Protein AF-A0A3D1H587-F1 (afdb_monomer_lite)

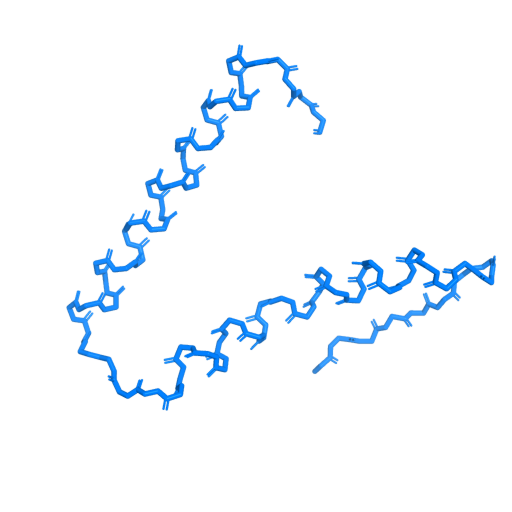Sequence (66 aa):
MPGVKVRNNNVNSALRVLKRKCIDHLWEVKERRFYTKPSAAKRKAKKAGIARSKKRGRDESTGNKF

Structure (mmCIF, N/CA/C/O backbone):
data_AF-A0A3D1H587-F1
#
_entry.id   AF-A0A3D1H587-F1
#
loop_
_atom_site.group_PDB
_atom_site.id
_atom_site.type_symbol
_atom_site.label_atom_id
_atom_site.label_alt_id
_atom_site.label_comp_id
_atom_site.label_asym_id
_atom_site.label_entity_id
_atom_site.label_seq_id
_atom_site.pdbx_PDB_ins_code
_atom_site.Cartn_x
_atom_site.Cartn_y
_atom_site.Cartn_z
_atom_site.occupancy
_atom_site.B_iso_or_equiv
_atom_site.auth_seq_id
_atom_site.auth_comp_id
_atom_site.auth_asym_id
_atom_site.auth_atom_id
_atom_site.pdbx_PDB_model_num
ATOM 1 N N . MET A 1 1 ? 1.634 -12.312 -10.990 1.00 73.44 1 MET A N 1
ATOM 2 C CA . MET A 1 1 ? 0.400 -11.575 -11.347 1.00 73.44 1 MET A CA 1
ATOM 3 C C . MET A 1 1 ? -0.805 -12.378 -10.877 1.00 73.44 1 MET A C 1
ATOM 5 O O . MET A 1 1 ? -0.857 -13.564 -11.183 1.00 73.44 1 MET A O 1
ATOM 9 N N . PRO A 1 2 ? -1.731 -11.794 -10.100 1.00 83.75 2 PRO A N 1
ATOM 10 C CA . PRO A 1 2 ? -2.875 -12.524 -9.562 1.00 83.75 2 PRO A CA 1
ATOM 11 C C . PRO A 1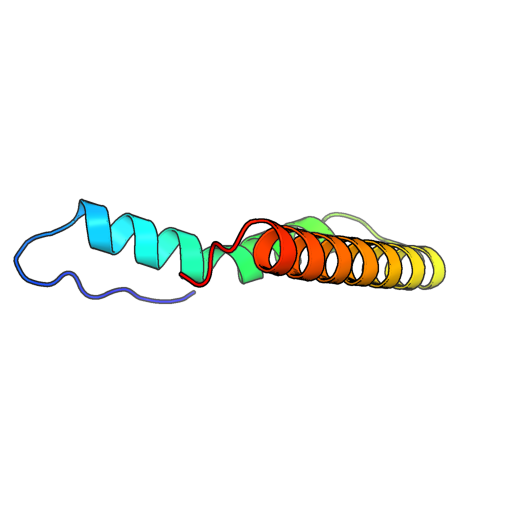 2 ? -3.945 -12.781 -10.635 1.00 83.75 2 PRO A C 1
ATOM 13 O O . PRO A 1 2 ? -4.432 -11.848 -11.267 1.00 83.75 2 PRO A O 1
ATOM 16 N N . GLY A 1 3 ? -4.352 -14.042 -10.798 1.00 87.56 3 GLY A N 1
ATOM 17 C CA . GLY A 1 3 ? -5.492 -14.420 -11.640 1.00 87.56 3 GLY A CA 1
ATOM 18 C C . GLY A 1 3 ? -6.841 -14.221 -10.935 1.00 87.56 3 GLY A C 1
ATOM 19 O O . GLY A 1 3 ? -6.953 -14.3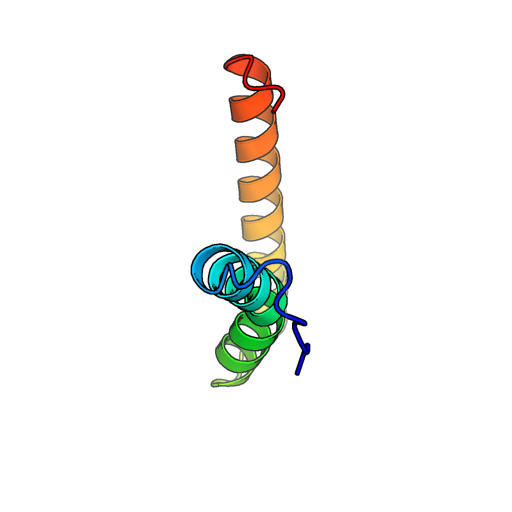63 -9.709 1.00 87.56 3 GLY A O 1
ATOM 20 N N . VAL A 1 4 ? -7.890 -13.908 -11.702 1.00 91.81 4 VAL A N 1
ATOM 21 C CA . VAL A 1 4 ? -9.274 -13.798 -11.210 1.00 91.81 4 VAL A CA 1
ATOM 22 C C . VAL A 1 4 ? -10.196 -14.626 -12.098 1.00 91.81 4 VAL A C 1
ATOM 24 O O . VAL A 1 4 ? -10.248 -14.418 -13.304 1.00 91.81 4 VAL A O 1
ATOM 27 N N . LYS A 1 5 ? -10.933 -15.562 -11.490 1.00 92.12 5 LYS A N 1
ATOM 28 C CA . LYS A 1 5 ? -11.994 -16.316 -12.167 1.00 92.12 5 LYS A CA 1
ATOM 29 C C . LYS A 1 5 ? -13.280 -15.492 -12.143 1.00 92.12 5 LYS A C 1
ATOM 31 O O . LYS A 1 5 ? -13.685 -15.031 -11.074 1.00 92.12 5 LYS A O 1
ATOM 36 N N . VAL A 1 6 ? -13.915 -15.324 -13.299 1.00 93.94 6 VAL A N 1
ATOM 37 C CA . VAL A 1 6 ? -15.235 -14.691 -13.404 1.00 93.94 6 VAL A CA 1
ATOM 38 C C . VAL A 1 6 ? -16.293 -15.712 -12.992 1.00 93.94 6 VAL A C 1
ATOM 40 O O . VAL A 1 6 ? -16.232 -16.870 -13.398 1.00 93.94 6 VAL A O 1
ATOM 43 N N . ARG A 1 7 ? -17.249 -15.297 -12.160 1.00 91.44 7 ARG A N 1
ATOM 44 C CA . ARG A 1 7 ? -18.396 -16.117 -11.748 1.00 91.44 7 ARG A CA 1
ATOM 45 C C . ARG A 1 7 ? -19.679 -15.426 -12.197 1.00 91.44 7 ARG A C 1
ATOM 47 O O . ARG A 1 7 ? -19.736 -14.198 -12.189 1.00 91.44 7 ARG A O 1
ATOM 54 N N . ASN A 1 8 ? -20.684 -16.209 -12.583 1.00 91.06 8 ASN A N 1
ATOM 55 C CA . ASN A 1 8 ? -22.025 -15.730 -12.949 1.00 91.06 8 ASN A CA 1
ATOM 56 C C . ASN A 1 8 ? -22.012 -14.644 -14.042 1.00 91.06 8 ASN A C 1
ATOM 58 O O . ASN A 1 8 ? -22.774 -13.686 -13.975 1.00 91.06 8 ASN A O 1
ATOM 62 N N . ASN A 1 9 ? -21.072 -14.745 -14.990 1.00 90.50 9 ASN A N 1
ATOM 63 C CA . ASN A 1 9 ? -20.814 -13.755 -16.043 1.00 90.50 9 ASN A CA 1
ATOM 64 C C . ASN A 1 9 ? -20.621 -12.299 -15.548 1.00 90.50 9 ASN A C 1
ATOM 66 O O . ASN A 1 9 ? -20.726 -11.343 -16.314 1.00 90.50 9 ASN A O 1
ATOM 70 N N . ASN A 1 10 ? -20.318 -12.095 -14.260 1.00 93.62 10 ASN A N 1
ATOM 71 C CA . ASN A 1 10 ? -20.178 -10.762 -13.684 1.00 93.62 10 ASN A CA 1
ATOM 72 C C . ASN A 1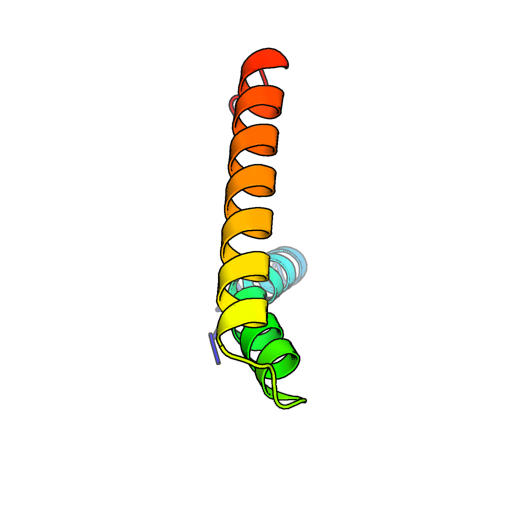 10 ? -18.747 -10.235 -13.866 1.00 93.62 10 ASN A C 1
ATOM 74 O O . ASN A 1 10 ? -17.915 -10.267 -12.952 1.00 93.62 10 ASN A O 1
ATOM 78 N N . VAL A 1 11 ? -18.467 -9.727 -15.064 1.00 93.25 11 VAL A N 1
ATOM 79 C CA . VAL A 1 11 ? -17.150 -9.195 -15.446 1.00 93.25 11 VAL A CA 1
ATOM 80 C C . VAL A 1 11 ? -16.771 -7.958 -14.624 1.00 93.25 11 VAL A C 1
ATOM 82 O O . VAL A 1 11 ? -15.635 -7.841 -14.169 1.00 93.25 11 VAL A O 1
ATOM 85 N N . ASN A 1 12 ? -17.723 -7.064 -14.349 1.00 94.19 12 ASN A N 1
ATOM 86 C CA . ASN A 1 12 ? -17.464 -5.816 -13.621 1.00 94.19 12 ASN A CA 1
ATOM 87 C C . ASN A 1 12 ? -16.935 -6.065 -12.201 1.00 94.19 12 ASN A C 1
ATOM 89 O O . ASN A 1 12 ? -15.953 -5.453 -11.765 1.00 94.19 12 ASN A O 1
ATOM 93 N N . SER A 1 13 ? -17.549 -7.006 -11.480 1.00 92.62 13 SER A N 1
ATOM 94 C CA . SER A 1 13 ? -17.073 -7.402 -10.153 1.00 92.62 13 SER A CA 1
ATOM 95 C C . SER A 1 13 ? -15.681 -8.042 -10.215 1.00 92.62 13 SER A C 1
ATOM 97 O O . SER A 1 13 ? -14.815 -7.707 -9.400 1.00 92.62 13 SER A O 1
ATOM 99 N N . ALA A 1 14 ? -15.427 -8.887 -11.219 1.00 94.31 14 ALA A N 1
ATOM 100 C CA . ALA A 1 14 ? -14.132 -9.521 -11.428 1.00 94.31 14 ALA A CA 1
ATOM 101 C C . ALA A 1 14 ? -13.030 -8.485 -11.701 1.00 94.31 14 ALA A C 1
ATOM 103 O O . ALA A 1 14 ? -11.958 -8.570 -11.099 1.00 94.31 14 ALA A O 1
ATOM 104 N N . LEU A 1 15 ? -13.309 -7.452 -12.505 1.00 94.00 15 LEU A N 1
ATOM 105 C CA . LEU A 1 15 ? -12.383 -6.341 -12.752 1.00 94.00 15 LEU A CA 1
ATOM 106 C C . LEU A 1 15 ? -12.066 -5.556 -11.473 1.00 94.00 15 LEU A C 1
ATOM 108 O O . LEU A 1 15 ? -10.905 -5.224 -11.222 1.00 94.00 15 LEU A O 1
ATOM 112 N N . ARG A 1 16 ? -13.060 -5.301 -10.610 1.00 93.19 16 ARG A N 1
ATOM 113 C CA . ARG A 1 16 ? -12.832 -4.629 -9.317 1.00 93.19 16 ARG A CA 1
ATOM 114 C C . ARG A 1 16 ? -11.943 -5.461 -8.392 1.00 93.19 16 ARG A C 1
ATOM 116 O O . ARG A 1 16 ? -11.065 -4.911 -7.722 1.00 93.19 16 ARG A O 1
ATOM 123 N N . VAL A 1 17 ? -12.152 -6.777 -8.359 1.00 93.19 17 VAL A N 1
ATOM 124 C CA . VAL A 1 17 ? -11.322 -7.709 -7.582 1.00 93.19 17 VAL A CA 1
ATOM 125 C C . VAL A 1 17 ? -9.905 -7.772 -8.145 1.00 93.19 17 VAL A C 1
ATOM 127 O O . VAL A 1 17 ? -8.952 -7.677 -7.371 1.00 93.19 17 VAL A O 1
ATOM 130 N N . LEU A 1 18 ? -9.756 -7.876 -9.467 1.00 93.88 18 LEU A N 1
ATOM 131 C CA . LEU A 1 18 ? -8.459 -7.876 -10.142 1.00 93.88 18 LEU A CA 1
ATOM 132 C C . LEU A 1 18 ? -7.690 -6.593 -9.832 1.00 93.88 18 LEU A C 1
ATOM 134 O O . LEU A 1 18 ? -6.559 -6.663 -9.358 1.00 93.88 18 LEU A O 1
ATOM 138 N N . LYS A 1 19 ? -8.335 -5.430 -9.990 1.00 92.88 19 LYS A N 1
ATOM 139 C CA . LYS A 1 19 ? -7.758 -4.131 -9.629 1.00 92.88 19 LYS A CA 1
ATOM 140 C C . LYS A 1 19 ? -7.262 -4.140 -8.186 1.00 92.88 19 LYS A C 1
ATOM 142 O O . LYS A 1 19 ? -6.113 -3.792 -7.948 1.00 92.88 19 LYS A O 1
ATOM 147 N N . ARG A 1 20 ? -8.091 -4.578 -7.229 1.00 92.88 20 ARG A N 1
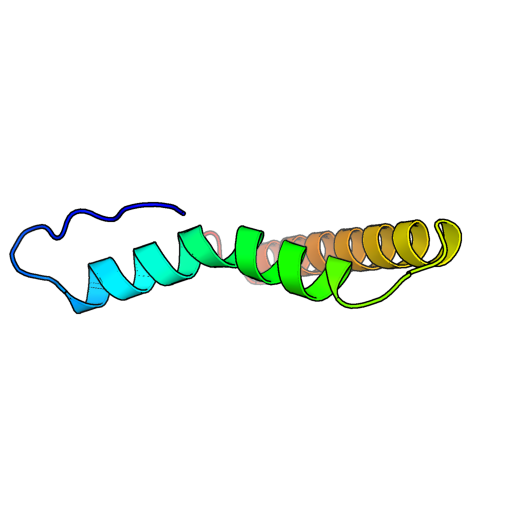ATOM 148 C CA . ARG A 1 20 ? -7.708 -4.624 -5.809 1.00 92.88 20 ARG A CA 1
ATOM 149 C C . ARG A 1 20 ? -6.502 -5.532 -5.555 1.00 92.88 20 ARG A C 1
ATOM 151 O O . ARG A 1 20 ? -5.627 -5.136 -4.798 1.00 92.88 20 ARG A O 1
ATOM 158 N N . LYS A 1 21 ? -6.437 -6.703 -6.194 1.00 92.81 21 LYS A N 1
ATOM 159 C CA . LYS A 1 21 ? -5.307 -7.637 -6.055 1.00 92.81 21 LYS A CA 1
ATOM 160 C C . LYS A 1 21 ? -4.026 -7.137 -6.734 1.00 92.81 21 LYS A C 1
ATOM 162 O O . LYS A 1 21 ? -2.939 -7.424 -6.253 1.00 92.81 21 LYS A O 1
ATOM 167 N N . CYS A 1 22 ? -4.135 -6.405 -7.842 1.00 94.50 22 CYS A N 1
ATOM 168 C CA . CYS A 1 22 ? -2.976 -5.895 -8.581 1.00 94.50 22 CYS A CA 1
ATOM 169 C C . CYS A 1 22 ? -2.331 -4.654 -7.947 1.00 94.50 22 CYS A C 1
ATOM 171 O O . CYS A 1 22 ? -1.184 -4.349 -8.269 1.00 94.50 22 CYS A O 1
ATOM 173 N N . ILE A 1 23 ? -3.040 -3.933 -7.071 1.00 92.94 23 ILE A N 1
ATOM 174 C CA . ILE A 1 23 ? -2.562 -2.670 -6.487 1.00 92.94 23 ILE A CA 1
ATOM 175 C C . ILE A 1 23 ? -1.191 -2.821 -5.814 1.00 92.94 23 ILE A C 1
ATOM 177 O O . ILE A 1 23 ? -0.337 -1.964 -6.028 1.00 92.94 23 ILE A O 1
ATOM 181 N N . ASP A 1 24 ? -0.948 -3.899 -5.068 1.00 88.88 24 ASP A N 1
ATOM 182 C CA . ASP A 1 24 ? 0.314 -4.075 -4.334 1.00 88.88 24 ASP A CA 1
ATOM 183 C C . ASP A 1 24 ? 1.522 -4.193 -5.278 1.00 88.88 24 ASP A C 1
ATOM 185 O O . ASP A 1 24 ? 2.526 -3.504 -5.097 1.00 88.88 24 ASP A O 1
ATOM 189 N N . HIS A 1 25 ? 1.392 -4.966 -6.360 1.00 92.25 25 HIS A N 1
ATOM 190 C CA . HIS A 1 25 ? 2.434 -5.080 -7.386 1.00 92.25 25 HIS A CA 1
ATOM 191 C C . HIS A 1 25 ? 2.670 -3.760 -8.134 1.00 92.25 25 HIS A C 1
ATOM 193 O O . HIS A 1 25 ? 3.806 -3.413 -8.452 1.00 92.25 25 HIS A O 1
ATOM 199 N N . LEU A 1 26 ? 1.608 -2.993 -8.402 1.00 91.56 26 LEU A N 1
ATOM 200 C CA . LEU A 1 26 ? 1.733 -1.684 -9.052 1.00 91.56 26 LEU A CA 1
ATOM 201 C C . LEU A 1 26 ? 2.490 -0.679 -8.170 1.00 91.56 26 LEU A C 1
ATOM 203 O O . LEU A 1 26 ? 3.264 0.132 -8.686 1.00 91.56 26 LEU A O 1
ATOM 207 N N . TRP A 1 27 ? 2.298 -0.734 -6.849 1.00 91.12 27 TRP A N 1
ATOM 208 C CA . TRP A 1 27 ? 3.061 0.089 -5.908 1.00 91.12 27 TRP A CA 1
ATOM 209 C C . TRP A 1 27 ? 4.538 -0.290 -5.875 1.00 91.12 27 TRP A C 1
ATOM 211 O O . TRP A 1 27 ? 5.381 0.603 -5.934 1.00 91.12 27 TRP A O 1
ATOM 221 N N . GLU A 1 28 ? 4.851 -1.583 -5.846 1.00 90.88 28 GLU A N 1
ATOM 222 C CA . GLU A 1 28 ? 6.228 -2.084 -5.856 1.00 90.88 28 GLU A CA 1
ATOM 223 C C . GLU A 1 28 ? 6.999 -1.604 -7.095 1.00 90.88 28 GLU A C 1
ATOM 225 O O . GLU A 1 28 ? 8.086 -1.035 -6.974 1.00 90.88 28 GLU A O 1
ATOM 230 N N . VAL A 1 29 ? 6.409 -1.750 -8.286 1.00 93.94 29 VAL A N 1
ATOM 231 C CA . VAL A 1 29 ? 7.016 -1.281 -9.544 1.00 93.94 29 VAL A CA 1
ATOM 232 C C . VAL A 1 29 ? 7.231 0.234 -9.520 1.00 93.94 29 VAL A C 1
ATOM 234 O O . VAL A 1 29 ? 8.288 0.723 -9.921 1.00 93.94 29 VAL A O 1
ATOM 237 N N . LYS A 1 30 ? 6.259 0.995 -9.002 1.00 91.31 30 LYS A N 1
ATOM 238 C CA . LYS A 1 30 ? 6.374 2.453 -8.875 1.00 91.31 30 LYS A CA 1
ATOM 239 C C . LYS A 1 30 ? 7.504 2.867 -7.931 1.00 91.31 30 LYS A C 1
ATOM 241 O O . LYS A 1 30 ? 8.180 3.855 -8.206 1.00 91.31 30 LYS A O 1
ATOM 246 N N . GLU A 1 31 ? 7.699 2.151 -6.827 1.00 91.31 31 GLU A N 1
ATOM 247 C CA . GLU A 1 31 ? 8.767 2.440 -5.865 1.00 91.31 31 GLU A CA 1
ATOM 248 C C . GLU A 1 31 ? 10.151 2.066 -6.388 1.00 91.31 31 GLU A C 1
ATOM 250 O O . GLU A 1 31 ? 11.104 2.798 -6.135 1.00 91.31 31 GLU A O 1
ATOM 255 N N . ARG A 1 32 ? 10.256 0.981 -7.160 1.00 92.19 32 ARG A N 1
ATOM 256 C CA . ARG A 1 32 ? 11.522 0.537 -7.758 1.00 92.19 32 ARG A CA 1
ATOM 257 C C . ARG A 1 32 ? 11.943 1.313 -9.002 1.00 92.19 32 ARG A C 1
ATOM 259 O O . ARG A 1 32 ? 13.078 1.160 -9.436 1.00 92.19 32 ARG A O 1
ATOM 266 N N . ARG A 1 33 ? 11.069 2.155 -9.567 1.00 93.62 33 ARG A N 1
ATOM 267 C CA . ARG A 1 33 ? 11.363 2.932 -10.784 1.00 93.62 33 ARG A CA 1
ATOM 268 C C . ARG A 1 33 ? 12.601 3.828 -10.642 1.00 93.62 33 ARG A C 1
ATOM 270 O O . ARG A 1 33 ? 13.274 4.071 -11.636 1.00 93.62 33 ARG A O 1
ATOM 277 N N . PHE A 1 34 ? 12.891 4.315 -9.434 1.00 94.19 34 PHE A N 1
ATOM 278 C CA . PHE A 1 34 ? 14.038 5.180 -9.159 1.00 94.19 34 PHE A CA 1
ATOM 279 C C . PHE A 1 34 ? 14.732 4.785 -7.854 1.00 94.19 34 PHE A C 1
ATOM 281 O O . PHE A 1 34 ? 14.089 4.334 -6.903 1.00 94.19 34 PHE A O 1
ATOM 288 N N . TYR A 1 35 ? 16.045 5.015 -7.777 1.00 94.50 35 TYR A N 1
ATOM 289 C CA . TYR A 1 35 ? 16.782 4.833 -6.530 1.00 94.50 35 TYR A CA 1
ATOM 290 C C . TYR A 1 35 ? 16.258 5.785 -5.450 1.00 94.50 35 TYR A C 1
ATOM 292 O O . TYR A 1 35 ? 16.105 6.987 -5.663 1.00 94.50 35 TYR A O 1
ATOM 300 N N . THR A 1 36 ? 16.013 5.240 -4.261 1.00 94.31 36 THR A N 1
ATOM 301 C CA . THR A 1 36 ? 15.556 6.003 -3.102 1.00 94.31 36 THR A CA 1
ATOM 302 C C . THR A 1 36 ? 16.488 5.719 -1.930 1.00 94.31 36 THR A C 1
ATOM 304 O O . THR A 1 36 ? 16.664 4.565 -1.548 1.00 94.31 36 THR A O 1
ATOM 307 N N . LYS A 1 37 ? 17.068 6.761 -1.317 1.00 96.81 37 LYS A N 1
ATOM 308 C CA . LYS A 1 37 ? 17.937 6.601 -0.136 1.00 96.81 37 LYS A CA 1
ATOM 309 C C . LYS A 1 37 ? 17.184 5.852 0.981 1.00 96.81 37 LYS A C 1
ATOM 311 O O . LYS A 1 37 ? 16.019 6.179 1.238 1.00 96.81 37 LYS A O 1
ATOM 316 N N . PRO A 1 38 ? 17.826 4.931 1.728 1.00 94.88 38 PRO A N 1
ATOM 317 C CA . PRO A 1 38 ? 17.161 4.153 2.779 1.00 94.88 38 PRO A CA 1
ATOM 318 C C . PRO A 1 38 ? 16.476 5.016 3.849 1.00 94.88 38 PRO A C 1
ATOM 320 O O . PRO A 1 38 ? 15.411 4.660 4.353 1.00 94.88 38 PRO A O 1
ATOM 323 N N . SER A 1 39 ? 17.030 6.188 4.178 1.00 96.31 39 SER A N 1
ATOM 324 C CA . SER A 1 39 ? 16.404 7.127 5.118 1.00 96.31 39 SER A CA 1
ATOM 325 C C . SER A 1 39 ? 15.081 7.700 4.595 1.00 96.31 39 SER A C 1
ATOM 327 O O . SER A 1 39 ? 14.114 7.819 5.352 1.00 96.31 39 SER A O 1
ATOM 329 N N . ALA A 1 40 ? 15.007 8.014 3.299 1.00 95.50 40 ALA A N 1
ATOM 330 C CA . ALA A 1 40 ? 13.791 8.500 2.657 1.00 95.50 40 ALA A CA 1
ATOM 331 C C . ALA A 1 40 ? 12.725 7.396 2.577 1.00 95.50 40 ALA A C 1
ATOM 333 O O . ALA A 1 40 ? 11.559 7.661 2.877 1.00 95.50 40 ALA A O 1
ATOM 334 N N . ALA A 1 41 ? 13.127 6.153 2.289 1.00 94.00 41 ALA A N 1
ATOM 335 C CA . ALA A 1 41 ? 12.235 4.993 2.319 1.00 94.00 41 ALA A CA 1
ATOM 336 C C . ALA A 1 41 ? 11.619 4.780 3.718 1.00 94.00 41 ALA A C 1
ATOM 338 O O . ALA A 1 41 ? 10.394 4.709 3.851 1.00 94.00 41 ALA A O 1
ATOM 339 N N . LYS A 1 42 ? 12.437 4.803 4.783 1.00 95.50 42 LYS A N 1
ATOM 340 C CA . LYS A 1 42 ? 11.964 4.713 6.182 1.00 95.50 42 LYS A CA 1
ATOM 341 C C . LYS A 1 42 ? 10.987 5.841 6.536 1.00 95.50 42 LYS A C 1
ATOM 343 O O . LYS A 1 42 ? 9.935 5.597 7.132 1.00 95.50 42 LYS A O 1
ATOM 348 N N . ARG A 1 43 ? 11.293 7.081 6.135 1.00 96.62 43 ARG A N 1
ATOM 349 C CA . ARG A 1 43 ? 10.415 8.244 6.365 1.00 96.62 43 ARG A CA 1
ATOM 350 C C . ARG A 1 43 ? 9.072 8.090 5.645 1.00 96.62 43 ARG A C 1
ATOM 352 O O . ARG A 1 43 ? 8.029 8.366 6.242 1.00 96.62 43 ARG A O 1
ATOM 359 N N . LYS A 1 44 ? 9.083 7.620 4.394 1.00 93.81 44 LYS A N 1
ATOM 360 C CA . LYS A 1 44 ? 7.872 7.353 3.604 1.00 93.81 44 LYS A CA 1
ATOM 361 C C . LYS A 1 44 ? 7.010 6.265 4.251 1.00 93.81 44 LYS A C 1
ATOM 363 O O . LYS A 1 44 ? 5.810 6.478 4.417 1.00 93.81 44 LYS A O 1
ATOM 368 N N . ALA A 1 45 ? 7.619 5.166 4.698 1.00 93.94 45 ALA A N 1
ATOM 369 C CA . ALA A 1 45 ? 6.927 4.082 5.397 1.00 93.94 45 ALA A CA 1
ATOM 370 C C . ALA A 1 45 ? 6.262 4.562 6.701 1.00 93.94 45 ALA A C 1
ATOM 372 O O . ALA A 1 45 ? 5.078 4.292 6.924 1.00 93.94 45 ALA A O 1
ATOM 373 N N . LYS A 1 46 ? 6.968 5.361 7.519 1.00 96.94 46 LYS A N 1
ATOM 374 C CA . LYS A 1 46 ? 6.395 5.974 8.732 1.00 96.94 46 LYS A CA 1
ATOM 375 C C . LYS A 1 46 ? 5.210 6.886 8.399 1.00 96.94 46 LYS A C 1
ATOM 377 O O . LYS A 1 46 ? 4.155 6.770 9.021 1.00 96.94 46 LYS A O 1
ATOM 382 N N . LYS A 1 47 ? 5.345 7.753 7.387 1.00 97.19 47 LYS A N 1
ATOM 383 C CA . LYS A 1 47 ? 4.260 8.646 6.937 1.00 97.19 47 LYS A CA 1
ATOM 384 C C . LYS A 1 47 ? 3.032 7.855 6.466 1.00 97.19 47 LYS A C 1
ATOM 386 O O . LYS A 1 47 ? 1.913 8.207 6.833 1.00 97.19 47 LYS A O 1
ATOM 391 N N . ALA A 1 48 ? 3.233 6.767 5.720 1.00 94.81 48 ALA A N 1
ATOM 392 C CA . ALA A 1 48 ? 2.157 5.874 5.289 1.00 94.81 48 ALA A CA 1
ATOM 393 C C . ALA A 1 48 ? 1.480 5.153 6.472 1.00 94.81 48 ALA A C 1
ATOM 395 O O . ALA A 1 48 ? 0.259 4.997 6.484 1.00 94.81 48 ALA A O 1
ATOM 396 N N . GLY A 1 49 ? 2.243 4.745 7.491 1.00 96.12 49 GLY A N 1
ATOM 397 C CA . GLY A 1 49 ? 1.706 4.188 8.739 1.00 96.12 49 GLY A CA 1
ATOM 398 C C . GLY A 1 49 ? 0.803 5.173 9.486 1.00 96.12 49 GLY A C 1
ATOM 399 O O . GLY A 1 49 ? -0.337 4.838 9.807 1.00 96.12 49 GLY A O 1
ATOM 400 N N . ILE A 1 50 ? 1.267 6.412 9.674 1.00 97.31 50 ILE A N 1
ATOM 401 C CA . ILE A 1 50 ? 0.488 7.477 10.328 1.00 97.31 50 ILE A CA 1
ATOM 402 C C . ILE A 1 50 ? -0.799 7.767 9.549 1.00 97.31 50 ILE A C 1
ATOM 404 O O . ILE A 1 50 ? -1.865 7.875 10.149 1.00 97.31 50 ILE A O 1
ATOM 408 N N . ALA A 1 51 ? -0.726 7.865 8.218 1.00 96.38 51 ALA A N 1
ATOM 409 C CA . ALA A 1 51 ? -1.904 8.104 7.384 1.00 96.38 51 ALA A CA 1
ATOM 410 C C . ALA A 1 51 ? -2.950 6.982 7.520 1.00 96.38 51 ALA A C 1
ATOM 412 O O . ALA A 1 51 ? -4.137 7.272 7.657 1.00 96.38 51 ALA A O 1
ATOM 413 N N . ARG A 1 52 ? -2.517 5.712 7.544 1.00 94.44 52 ARG A N 1
ATOM 414 C CA . ARG A 1 52 ? -3.407 4.556 7.756 1.00 94.44 52 ARG A CA 1
ATOM 415 C C . ARG A 1 52 ? -4.052 4.567 9.141 1.00 94.44 52 ARG A C 1
ATOM 417 O O . ARG A 1 52 ? -5.249 4.334 9.233 1.00 94.44 52 ARG A O 1
ATOM 424 N N . SER A 1 53 ? -3.284 4.872 10.186 1.00 95.56 53 SER A N 1
ATOM 425 C CA . SER A 1 53 ? -3.807 4.974 11.556 1.00 95.56 53 SER A CA 1
ATOM 426 C C . SER A 1 53 ? -4.839 6.101 11.689 1.00 95.56 53 SER A C 1
ATOM 428 O O . SER A 1 53 ? -5.954 5.868 12.143 1.00 95.56 53 SER A O 1
ATOM 430 N N . LYS A 1 54 ? -4.534 7.298 11.166 1.00 95.31 54 LYS A N 1
ATOM 431 C CA . LYS A 1 54 ? -5.483 8.424 11.139 1.00 95.31 54 LYS A CA 1
ATOM 432 C C . LYS A 1 54 ? -6.760 8.096 10.374 1.00 95.31 54 LYS A C 1
ATOM 434 O O . LYS A 1 54 ? -7.830 8.537 10.774 1.00 95.31 54 LYS A O 1
ATOM 439 N N . LYS A 1 55 ? -6.650 7.351 9.269 1.00 92.00 55 LYS A N 1
ATOM 440 C CA . LYS A 1 55 ? -7.822 6.892 8.524 1.00 92.00 55 LYS A CA 1
ATOM 441 C C . LYS A 1 55 ? -8.682 5.961 9.385 1.00 92.00 55 LYS A C 1
ATOM 443 O O . LYS A 1 55 ? -9.863 6.231 9.515 1.00 92.00 55 LYS A O 1
ATOM 448 N N . ARG A 1 56 ? -8.082 4.952 10.030 1.00 91.75 56 ARG A N 1
ATOM 449 C CA . ARG A 1 56 ? -8.797 4.029 10.932 1.00 91.75 56 ARG A CA 1
ATOM 450 C C . ARG A 1 56 ? -9.542 4.770 12.043 1.00 91.75 56 ARG A C 1
ATOM 452 O O . ARG A 1 56 ? -10.733 4.561 12.193 1.00 91.75 56 ARG A O 1
ATOM 459 N N . GLY A 1 57 ? -8.882 5.708 12.726 1.00 91.50 57 GLY 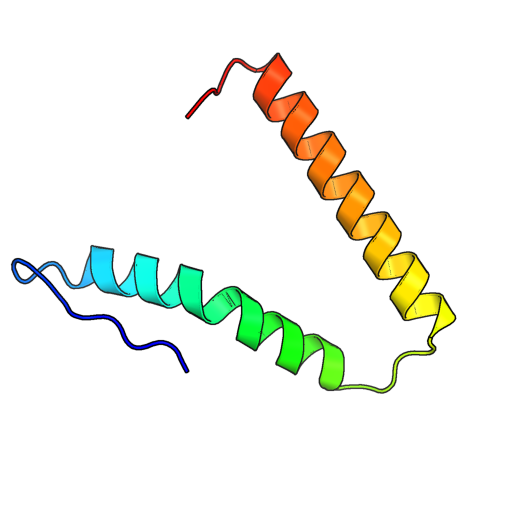A N 1
ATOM 460 C CA . GLY A 1 57 ? -9.531 6.503 13.777 1.00 91.50 57 GLY A CA 1
ATOM 461 C C . GLY A 1 57 ? -10.680 7.385 13.263 1.00 91.50 57 GLY A C 1
ATOM 462 O O . GLY A 1 57 ? -11.678 7.564 13.953 1.00 91.50 57 GLY A O 1
ATOM 463 N N . ARG A 1 58 ? -10.586 7.911 12.031 1.00 89.56 58 ARG A N 1
ATOM 464 C CA . ARG A 1 58 ? -11.703 8.634 11.394 1.00 89.56 58 ARG A CA 1
ATOM 465 C C . ARG A 1 58 ? -12.867 7.703 11.076 1.00 89.56 58 ARG A C 1
ATOM 467 O O . ARG A 1 58 ? -14.003 8.050 11.389 1.00 89.56 58 ARG A O 1
ATOM 474 N N . ASP A 1 59 ? -12.580 6.546 10.487 1.00 87.81 59 ASP A N 1
ATOM 475 C CA . ASP A 1 59 ? -13.583 5.533 10.147 1.00 87.81 59 ASP A CA 1
ATOM 476 C C . ASP A 1 59 ? -14.309 5.050 11.430 1.00 87.81 59 ASP A C 1
ATOM 478 O O . ASP A 1 59 ? -15.535 4.948 11.448 1.00 87.81 59 ASP A O 1
ATOM 482 N N . GLU A 1 60 ? -13.579 4.885 12.544 1.00 84.88 60 GLU A N 1
ATOM 483 C CA . GLU A 1 60 ? -14.130 4.589 13.879 1.00 84.88 60 GLU A CA 1
ATOM 484 C C . GLU A 1 60 ? -15.031 5.719 14.410 1.00 84.88 60 GLU A C 1
ATOM 486 O O . GLU A 1 60 ? -16.159 5.459 14.829 1.00 84.88 60 GLU A O 1
ATOM 491 N N . SER A 1 61 ? -14.579 6.979 14.348 1.00 79.44 61 SER A N 1
ATOM 492 C CA . SER A 1 61 ? -15.351 8.141 14.829 1.00 79.44 61 SER A CA 1
ATOM 493 C C . SER A 1 61 ? -16.627 8.421 14.028 1.00 79.44 61 SER A C 1
ATOM 495 O O . SER A 1 61 ? -17.607 8.914 14.575 1.00 79.44 61 SER A O 1
ATOM 497 N N . THR A 1 62 ? -16.628 8.097 12.734 1.00 80.38 62 THR A N 1
ATOM 498 C CA . THR A 1 62 ? -17.778 8.287 11.835 1.00 80.38 62 THR A CA 1
ATOM 499 C C . THR A 1 62 ? -18.754 7.111 11.875 1.00 80.38 62 THR A C 1
ATOM 501 O O . THR A 1 62 ? -19.762 7.129 11.174 1.00 80.38 62 THR A O 1
ATOM 504 N N . GLY A 1 63 ? -18.479 6.089 12.697 1.00 66.50 63 GLY A N 1
ATOM 505 C CA . GLY A 1 63 ? -19.344 4.923 12.865 1.00 66.50 63 GLY A CA 1
ATOM 506 C C . GLY A 1 63 ? -19.433 4.027 11.629 1.00 66.50 63 GLY A C 1
ATOM 507 O O . GLY A 1 63 ? -20.249 3.104 11.611 1.00 66.50 63 GLY A O 1
ATOM 508 N N . ASN A 1 64 ? -18.598 4.251 10.611 1.00 63.88 64 ASN A N 1
ATOM 509 C CA . ASN A 1 64 ? -18.601 3.464 9.386 1.00 63.88 64 ASN A CA 1
ATOM 510 C C . ASN A 1 64 ? -17.849 2.144 9.629 1.00 63.88 64 ASN A C 1
ATOM 512 O O . ASN A 1 64 ? -16.689 1.976 9.258 1.00 63.88 64 ASN A O 1
ATOM 516 N N . LYS A 1 65 ? -18.513 1.217 10.330 1.00 56.25 65 LYS A N 1
ATOM 517 C CA . LYS A 1 65 ? -18.025 -0.132 10.669 1.00 56.25 65 LYS A CA 1
ATOM 518 C C . LYS A 1 65 ? -18.294 -1.151 9.547 1.00 56.25 65 LYS A C 1
ATOM 520 O O . LYS A 1 65 ? -18.663 -2.288 9.832 1.00 56.25 65 LYS A O 1
ATOM 525 N N . PHE A 1 66 ? -18.121 -0.741 8.288 1.00 50.78 66 PHE A N 1
ATOM 526 C CA . PHE A 1 66 ? -18.316 -1.579 7.100 1.00 50.78 66 PHE A CA 1
ATOM 527 C C . PHE A 1 66 ? -17.264 -1.298 6.022 1.00 50.78 66 PHE A C 1
ATOM 529 O O . PHE A 1 66 ? -17.014 -0.109 5.715 1.00 50.78 66 PHE A O 1
#

Secondary structure (DSSP, 8-state):
-------TT-HHHHHHHHHHHHHHHHHHHHHHTS---HHHHHHHHHHHHHHHHHHHHHHHHTT---

Radius of gyration: 16.82 Å; chains: 1; bounding box: 40×25×31 Å

pLDDT: mean 90.3, std 9.02, range [50.78, 97.31]

Foldseek 3Di:
DDDFDDDPVCVVVSVVVVCVVCVVVVVVCVVVVDDDDPVRVVVVVVVVVVVVVVVVVVCVVVVVPD